Protein AF-G5E111-F1 (afdb_monomer_lite)

Organism: NCBI:txid8362

Foldseek 3Di:
DFWAAQVAWIADPVVQWIWGDDPHDIDTDPDRPDDDDDDDQFPDKDKDWDQPPVVRKIKIKIWTDHPPDPDPPFTWIWIWIWYADNVPRPDTDIDIDI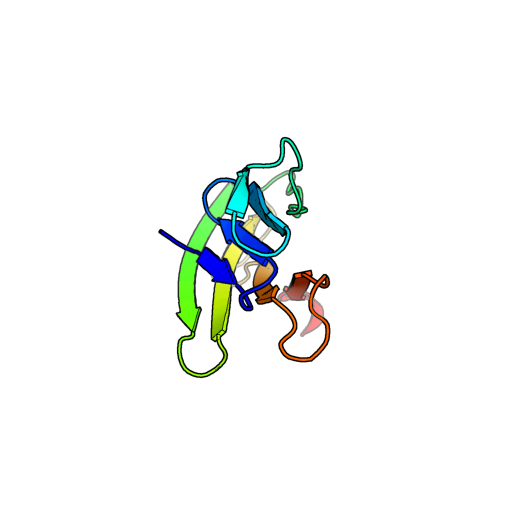DGPVVVD

InterPro domains:
  IPR018795 Uncharacterized protein KIAA2013-like [PF10222] (1-105)
  IPR018795 Uncharacterized protein KIAA2013-like [PTHR31386] (2-105)

Structure (mmCIF, N/CA/C/O backbone):
data_AF-G5E111-F1
#
_entry.id   AF-G5E111-F1
#
loop_
_atom_site.group_PDB
_atom_site.id
_atom_site.type_symbol
_atom_site.label_atom_id
_atom_site.label_alt_id
_atom_site.label_comp_id
_atom_site.label_asym_id
_atom_site.label_entity_id
_atom_site.label_seq_id
_atom_site.pdbx_PDB_ins_code
_atom_site.Cartn_x
_atom_site.Cartn_y
_atom_site.Cartn_z
_atom_site.occupancy
_atom_site.B_iso_or_equiv
_atom_site.auth_seq_id
_atom_site.auth_comp_id
_atom_site.auth_asym_id
_atom_site.auth_atom_id
_atom_site.pdbx_PDB_model_num
ATOM 1 N N . PRO A 1 1 ? 13.072 1.342 5.025 1.00 60.38 1 PRO A N 1
ATOM 2 C CA . PRO A 1 1 ? 12.452 1.997 3.847 1.00 60.38 1 PRO A CA 1
ATOM 3 C C . PRO A 1 1 ? 11.344 1.091 3.302 1.00 60.38 1 PRO A C 1
ATOM 5 O O . PRO A 1 1 ? 11.618 -0.070 3.013 1.00 60.38 1 PRO A O 1
ATOM 8 N N . THR A 1 2 ? 10.110 1.587 3.225 1.00 90.31 2 THR A N 1
ATOM 9 C CA . THR A 1 2 ? 8.941 0.862 2.697 1.00 90.31 2 THR A CA 1
ATOM 10 C C . THR A 1 2 ? 8.662 1.380 1.298 1.00 90.31 2 THR A C 1
ATOM 12 O O . THR A 1 2 ? 7.960 2.366 1.108 1.00 90.31 2 THR A O 1
ATOM 15 N N . VAL A 1 3 ? 9.303 0.761 0.313 1.00 92.69 3 VAL A N 1
ATOM 16 C CA . VAL A 1 3 ? 9.379 1.286 -1.051 1.00 92.69 3 VAL A CA 1
ATOM 17 C C . VAL A 1 3 ? 8.826 0.259 -2.026 1.00 92.69 3 VAL A C 1
ATOM 19 O O . VAL A 1 3 ? 9.070 -0.938 -1.873 1.00 92.69 3 VAL A O 1
ATOM 22 N N . VAL A 1 4 ? 8.110 0.731 -3.044 1.00 95.12 4 VAL A N 1
ATOM 23 C CA . VAL A 1 4 ? 7.668 -0.085 -4.181 1.00 95.12 4 VAL A CA 1
ATOM 24 C C . VAL A 1 4 ? 8.113 0.546 -5.488 1.00 95.12 4 VAL A C 1
ATOM 26 O O . VAL A 1 4 ? 8.158 1.766 -5.603 1.00 95.12 4 VAL A O 1
ATOM 29 N N . GLY A 1 5 ? 8.431 -0.271 -6.487 1.00 93.88 5 GLY A N 1
ATOM 30 C CA . GLY A 1 5 ? 8.855 0.236 -7.785 1.00 93.88 5 GLY A CA 1
ATOM 31 C C . GLY A 1 5 ? 8.839 -0.823 -8.875 1.00 93.88 5 GLY A C 1
ATOM 32 O O . GLY A 1 5 ? 8.760 -2.019 -8.601 1.00 93.88 5 GLY A O 1
ATOM 33 N N . ASN A 1 6 ? 8.886 -0.362 -10.121 1.00 93.44 6 ASN A N 1
ATOM 34 C CA . ASN A 1 6 ? 8.837 -1.198 -11.327 1.00 93.44 6 ASN A CA 1
ATOM 35 C C . ASN A 1 6 ? 9.940 -0.832 -12.343 1.00 93.44 6 ASN A C 1
ATOM 37 O O . ASN A 1 6 ? 9.808 -1.129 -13.526 1.00 93.44 6 ASN A O 1
ATOM 41 N N . GLY A 1 7 ? 10.992 -0.134 -11.903 1.00 90.88 7 GLY A N 1
ATOM 42 C CA . GLY A 1 7 ? 12.080 0.359 -12.760 1.00 90.88 7 GLY A CA 1
ATOM 43 C C . GLY A 1 7 ? 11.782 1.681 -13.479 1.00 90.88 7 GLY A C 1
ATOM 44 O O . GLY A 1 7 ? 12.712 2.376 -13.876 1.00 90.88 7 GLY A O 1
ATOM 45 N N . HIS A 1 8 ? 10.510 2.075 -13.579 1.00 91.38 8 HIS A N 1
ATOM 46 C CA . HIS A 1 8 ? 10.094 3.362 -14.145 1.00 91.38 8 HIS A CA 1
ATOM 47 C C . HIS A 1 8 ? 9.668 4.353 -13.070 1.00 91.38 8 HIS A C 1
ATOM 49 O O . HIS A 1 8 ? 9.964 5.538 -13.167 1.00 91.38 8 HIS A O 1
ATOM 55 N N . ILE A 1 9 ? 8.991 3.865 -12.036 1.00 92.81 9 ILE A N 1
ATOM 56 C CA . ILE A 1 9 ? 8.600 4.650 -10.874 1.00 92.81 9 ILE A CA 1
ATOM 57 C C . ILE A 1 9 ? 9.059 3.956 -9.599 1.00 92.81 9 ILE A C 1
ATOM 59 O O . ILE A 1 9 ? 9.158 2.726 -9.534 1.00 92.81 9 ILE A O 1
ATOM 63 N N . ILE A 1 10 ? 9.320 4.765 -8.582 1.00 93.75 10 ILE A N 1
ATOM 64 C CA . ILE A 1 10 ? 9.585 4.336 -7.217 1.00 93.75 10 ILE A CA 1
ATOM 65 C C . ILE A 1 10 ? 8.718 5.199 -6.303 1.00 93.75 10 ILE A C 1
ATOM 67 O O . ILE A 1 10 ? 8.734 6.422 -6.397 1.00 93.75 10 ILE A O 1
ATOM 71 N N . VAL A 1 11 ? 7.957 4.566 -5.419 1.00 93.94 11 VAL A N 1
ATOM 72 C CA . VAL A 1 11 ? 7.143 5.244 -4.409 1.00 93.94 11 VAL A CA 1
ATOM 73 C C . VAL A 1 11 ? 7.667 4.857 -3.037 1.00 93.94 11 VAL A C 1
ATOM 75 O O . VAL A 1 11 ? 7.668 3.676 -2.682 1.00 93.94 11 VAL A O 1
ATOM 78 N N . ASP A 1 12 ? 8.108 5.852 -2.270 1.00 92.88 12 ASP A N 1
ATOM 79 C CA . ASP A 1 12 ? 8.385 5.690 -0.844 1.00 92.88 12 ASP A CA 1
ATOM 80 C C . ASP A 1 12 ? 7.065 5.834 -0.083 1.00 92.88 12 ASP A C 1
ATOM 82 O O . ASP A 1 12 ? 6.540 6.938 0.078 1.00 92.88 12 ASP A O 1
ATOM 86 N N . VAL A 1 13 ? 6.518 4.701 0.362 1.00 92.50 13 VAL A N 1
ATOM 87 C CA . VAL A 1 13 ? 5.240 4.634 1.081 1.00 92.50 13 VAL A CA 1
ATOM 88 C C . VAL A 1 13 ? 5.352 5.305 2.451 1.00 92.50 13 VAL A C 1
ATOM 90 O O . VAL A 1 13 ? 4.396 5.911 2.919 1.00 92.50 13 VAL A O 1
ATOM 93 N N . GLY A 1 14 ? 6.525 5.246 3.087 1.00 88.25 14 GLY A N 1
ATOM 94 C CA . GLY A 1 14 ? 6.742 5.864 4.395 1.00 88.25 14 GLY A CA 1
ATOM 95 C C . GLY A 1 14 ? 6.843 7.387 4.333 1.00 88.25 14 GLY A C 1
ATOM 96 O O . GLY A 1 14 ? 6.469 8.061 5.288 1.00 88.25 14 GLY A O 1
ATOM 97 N N . LYS A 1 15 ? 7.340 7.936 3.217 1.00 90.06 15 LYS A N 1
ATOM 98 C CA . LYS A 1 15 ? 7.524 9.388 3.035 1.00 90.06 15 LYS A CA 1
ATOM 99 C C . LYS A 1 15 ? 6.490 10.051 2.131 1.00 90.06 15 LYS A C 1
ATOM 101 O O . LYS A 1 15 ? 6.531 11.268 1.995 1.00 90.06 15 LYS A O 1
ATOM 106 N N . ASN A 1 16 ? 5.593 9.278 1.518 1.00 92.25 16 ASN A N 1
ATOM 107 C CA . ASN A 1 16 ? 4.637 9.758 0.521 1.00 92.25 16 ASN A CA 1
ATOM 108 C C . ASN A 1 16 ? 5.309 10.512 -0.639 1.00 92.25 16 ASN A C 1
ATOM 110 O O . ASN A 1 16 ? 4.853 11.570 -1.050 1.00 92.25 16 ASN A O 1
ATOM 114 N N . ASN A 1 17 ? 6.406 9.973 -1.167 1.00 92.44 17 ASN A N 1
ATOM 115 C CA . ASN A 1 17 ? 7.136 10.616 -2.257 1.00 92.44 17 ASN A CA 1
ATOM 116 C C . ASN A 1 17 ? 7.174 9.716 -3.487 1.00 92.44 17 ASN A C 1
ATOM 118 O O . ASN A 1 17 ? 7.443 8.516 -3.383 1.00 92.44 17 ASN A O 1
ATOM 122 N N . LEU A 1 18 ? 6.958 10.321 -4.654 1.00 91.75 18 LEU A N 1
ATOM 123 C CA . LEU A 1 18 ? 7.138 9.680 -5.951 1.00 91.75 18 LEU A CA 1
ATOM 124 C C . LEU A 1 18 ? 8.484 10.084 -6.562 1.00 91.75 18 LEU A C 1
ATOM 126 O O . LEU A 1 18 ? 8.832 11.261 -6.661 1.00 91.75 18 LEU A O 1
ATOM 130 N N . VAL A 1 19 ? 9.219 9.089 -7.032 1.00 91.31 19 VAL A N 1
ATOM 131 C CA . VAL A 1 19 ? 10.412 9.241 -7.858 1.00 91.31 19 VAL A CA 1
ATOM 132 C C . VAL A 1 19 ? 10.102 8.632 -9.220 1.00 91.31 19 VAL A C 1
ATOM 134 O O . VAL A 1 19 ? 9.625 7.499 -9.304 1.00 91.31 19 VAL A O 1
ATOM 137 N N . SER A 1 20 ? 10.370 9.376 -10.289 1.00 87.81 20 SER A N 1
ATOM 138 C CA . SER A 1 20 ? 10.171 8.915 -11.665 1.00 87.81 20 SER A CA 1
ATOM 139 C C . SER A 1 20 ? 11.510 8.778 -12.375 1.00 87.81 20 SER A C 1
ATOM 141 O O . SER A 1 20 ? 12.388 9.625 -12.230 1.00 87.81 20 SER A O 1
ATOM 143 N N . SER A 1 21 ? 11.654 7.724 -13.168 1.00 83.56 21 SER A N 1
ATOM 144 C CA . SER A 1 21 ? 12.778 7.523 -14.073 1.00 83.56 21 SER A CA 1
ATOM 145 C C . SER A 1 21 ? 12.477 8.183 -15.415 1.00 83.56 21 SER A C 1
ATOM 147 O O . SER A 1 21 ? 11.458 7.892 -16.045 1.00 83.56 21 SER A O 1
ATOM 149 N N . LEU A 1 22 ? 13.366 9.069 -15.853 1.00 72.50 22 LEU A N 1
ATOM 150 C CA . LEU A 1 22 ? 13.437 9.542 -17.232 1.00 72.50 22 LEU A CA 1
ATOM 151 C C . LEU A 1 22 ? 14.712 8.944 -17.820 1.00 72.50 22 LEU A C 1
ATOM 153 O O . LEU A 1 22 ? 15.808 9.418 -17.525 1.00 72.50 22 LEU A O 1
ATOM 157 N N . SER A 1 23 ? 14.535 7.868 -18.596 1.00 68.06 23 SER A N 1
ATOM 158 C CA . SER A 1 23 ? 15.550 7.120 -19.360 1.00 68.06 23 SER A CA 1
ATOM 159 C C . SER A 1 23 ? 16.740 6.544 -18.573 1.00 68.06 23 SER A C 1
ATOM 161 O O . SER A 1 23 ? 16.932 5.332 -18.598 1.00 68.06 23 SER A O 1
ATOM 163 N N . VAL A 1 24 ? 17.538 7.368 -17.894 1.00 65.19 24 VAL A N 1
ATOM 164 C CA . VAL A 1 24 ? 18.765 6.960 -17.178 1.00 65.19 24 VAL A CA 1
ATOM 165 C C . VAL A 1 24 ? 18.920 7.633 -15.809 1.00 65.19 24 VAL A C 1
ATOM 167 O O . VAL A 1 24 ? 19.838 7.295 -15.063 1.00 65.19 24 VAL A O 1
ATOM 170 N N . LEU A 1 25 ? 18.036 8.577 -15.461 1.00 76.06 25 LEU A N 1
ATOM 171 C CA . LEU A 1 25 ? 18.116 9.343 -14.221 1.00 76.06 25 LEU A CA 1
ATOM 172 C C . LEU A 1 25 ? 16.796 9.292 -13.448 1.00 76.06 25 LEU A C 1
ATOM 174 O O . LEU A 1 25 ? 15.707 9.408 -14.015 1.00 76.06 25 LEU A O 1
ATOM 178 N N . PHE A 1 26 ? 16.909 9.129 -12.131 1.00 79.31 26 PHE A N 1
ATOM 179 C CA . PHE A 1 26 ? 15.780 9.185 -11.212 1.00 79.31 26 PHE A CA 1
ATOM 180 C C . PHE A 1 26 ? 15.597 10.615 -10.712 1.00 79.31 26 PHE A C 1
ATOM 182 O O . PHE A 1 26 ? 16.484 11.182 -10.076 1.00 79.31 26 PHE A O 1
ATOM 189 N N . HIS A 1 27 ? 14.425 11.181 -10.977 1.00 84.50 27 HIS A N 1
ATOM 190 C CA . HIS A 1 27 ? 14.038 12.502 -10.508 1.00 84.50 27 HIS A CA 1
ATOM 191 C C . HIS A 1 27 ? 13.049 12.369 -9.356 1.00 84.50 27 HIS A C 1
ATOM 193 O O . HIS A 1 27 ? 11.980 11.768 -9.500 1.00 84.50 27 HIS A O 1
ATOM 199 N N . LEU A 1 28 ? 13.411 12.938 -8.204 1.00 85.38 28 LEU A N 1
ATOM 200 C CA . LEU A 1 28 ? 12.481 13.115 -7.097 1.00 85.38 28 LEU A CA 1
ATOM 201 C C . LEU A 1 28 ? 11.432 14.145 -7.514 1.00 85.38 28 LEU A C 1
ATOM 203 O O . LEU A 1 28 ? 11.772 15.256 -7.917 1.00 85.38 28 LEU A O 1
ATOM 207 N N . THR A 1 29 ? 10.165 13.765 -7.432 1.00 85.88 29 THR A N 1
ATOM 208 C CA . THR A 1 29 ? 9.057 14.664 -7.746 1.00 85.88 29 THR A CA 1
ATOM 209 C C . THR A 1 29 ? 8.537 15.307 -6.464 1.00 85.88 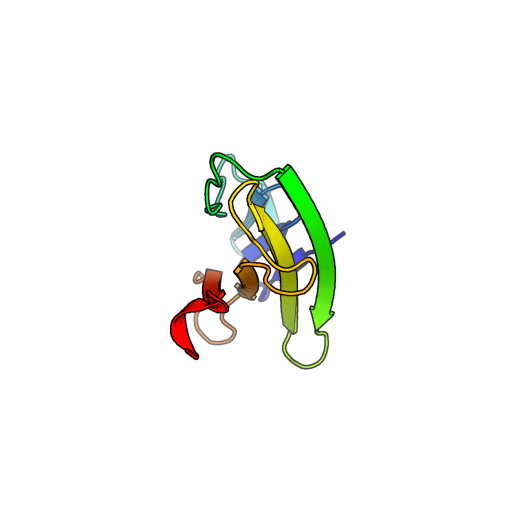29 THR A C 1
ATOM 211 O O . THR A 1 29 ? 8.585 14.698 -5.396 1.00 85.88 29 THR A O 1
ATOM 214 N N . SER A 1 30 ? 7.969 16.507 -6.571 1.00 87.62 30 SER A N 1
ATOM 215 C CA . SER A 1 30 ? 7.214 17.141 -5.478 1.00 87.62 30 SER A CA 1
ATOM 216 C C . SER A 1 30 ? 5.775 16.608 -5.376 1.00 87.62 30 SER A C 1
ATOM 218 O O . SER A 1 30 ? 4.889 17.308 -4.889 1.00 87.62 30 SER A O 1
ATOM 220 N N . TYR A 1 31 ? 5.515 15.411 -5.911 1.00 87.19 31 TYR A N 1
ATOM 221 C CA . TYR A 1 31 ? 4.191 14.806 -5.964 1.00 87.19 31 TYR A CA 1
ATOM 222 C C . TYR A 1 31 ? 4.006 13.794 -4.832 1.00 87.19 31 TYR A C 1
ATOM 224 O O . TYR A 1 31 ? 4.858 12.928 -4.613 1.00 87.19 31 TYR A O 1
ATOM 232 N N . PHE A 1 32 ? 2.854 13.890 -4.169 1.00 90.44 32 PHE A N 1
ATOM 233 C CA . PHE A 1 32 ? 2.451 13.071 -3.030 1.00 90.44 32 PHE A CA 1
ATOM 234 C C . PHE A 1 32 ? 1.363 12.080 -3.478 1.00 90.44 32 PHE A C 1
ATOM 236 O O . PHE A 1 32 ? 0.188 12.449 -3.513 1.00 90.44 32 PHE A O 1
ATOM 243 N N . PRO A 1 33 ? 1.721 10.851 -3.899 1.00 88.00 33 PRO A N 1
ATOM 244 C CA . PRO A 1 33 ? 0.787 9.941 -4.565 1.00 88.00 33 PRO A CA 1
ATOM 245 C C . PRO A 1 33 ? -0.193 9.230 -3.623 1.00 88.00 33 PRO A C 1
ATOM 247 O O . PRO A 1 33 ? -1.158 8.636 -4.102 1.00 88.00 33 PRO A O 1
ATOM 250 N N . LEU A 1 34 ? 0.075 9.206 -2.316 1.00 90.69 34 LEU A N 1
ATOM 251 C CA . LEU A 1 34 ? -0.715 8.434 -1.363 1.00 90.69 34 LEU A CA 1
ATOM 252 C C . LEU A 1 34 ? -1.956 9.208 -0.932 1.00 90.69 34 LEU A C 1
ATOM 254 O O . LEU A 1 34 ? -1.880 10.374 -0.543 1.00 90.69 34 LEU A O 1
ATOM 258 N N . THR A 1 35 ? -3.090 8.514 -0.933 1.00 88.75 35 THR A N 1
ATOM 259 C CA . THR A 1 35 ? -4.303 8.960 -0.250 1.00 88.75 35 THR A CA 1
ATOM 260 C C . THR A 1 35 ? -4.407 8.271 1.106 1.00 88.75 35 THR A C 1
ATOM 262 O O . THR A 1 35 ? -3.947 7.144 1.275 1.00 88.75 35 THR A O 1
ATOM 265 N N . PHE A 1 36 ? -5.003 8.931 2.091 1.00 82.69 36 PHE A N 1
ATOM 266 C CA . PHE A 1 36 ? -5.147 8.377 3.433 1.00 82.69 36 PHE A CA 1
ATOM 267 C C . PHE A 1 36 ? -6.614 8.386 3.826 1.00 82.69 36 PHE A C 1
ATOM 269 O O . PHE A 1 36 ? -7.293 9.406 3.694 1.00 82.69 36 PHE A O 1
ATOM 276 N N . ALA A 1 37 ? -7.101 7.263 4.354 1.00 81.31 37 ALA A N 1
ATOM 277 C CA . ALA A 1 37 ? -8.389 7.259 5.033 1.00 81.31 37 ALA A CA 1
ATOM 278 C C . ALA A 1 37 ? -8.291 8.153 6.278 1.00 81.31 37 ALA A C 1
ATOM 280 O O . ALA A 1 37 ? -7.502 7.874 7.190 1.00 81.31 37 ALA A O 1
ATOM 281 N N . LYS A 1 38 ? -9.055 9.251 6.275 1.00 82.25 38 LYS A N 1
ATOM 282 C CA . LYS A 1 38 ? -9.209 10.136 7.427 1.00 82.25 38 LYS A CA 1
ATOM 283 C C . LYS A 1 38 ? -10.177 9.478 8.400 1.00 82.25 38 LYS A C 1
ATOM 285 O O . LYS A 1 38 ? -11.319 9.213 8.039 1.00 82.25 38 LYS A O 1
ATOM 290 N N . ASN A 1 39 ? -9.730 9.279 9.632 1.00 81.81 39 ASN A N 1
ATOM 291 C CA . ASN A 1 39 ? -10.545 8.691 10.684 1.00 81.81 39 ASN A CA 1
ATOM 292 C C . ASN A 1 39 ? -10.900 9.782 11.699 1.00 81.81 39 ASN A C 1
ATOM 294 O O . ASN A 1 39 ? -10.049 10.590 12.068 1.00 81.81 39 ASN A O 1
ATOM 298 N N . THR A 1 40 ? -12.154 9.827 12.139 1.00 80.50 40 THR A N 1
ATOM 299 C CA . THR A 1 40 ? -12.647 10.792 13.133 1.00 80.50 40 THR A CA 1
ATOM 300 C C . THR A 1 40 ? -13.315 10.040 14.272 1.00 80.50 40 THR A C 1
ATOM 302 O O . THR A 1 40 ? -14.141 9.175 14.003 1.00 80.50 40 THR A O 1
ATOM 305 N N . GLY A 1 41 ? -12.979 10.371 15.521 1.00 80.12 41 GLY A N 1
ATOM 306 C CA . GLY A 1 41 ? -13.544 9.697 16.701 1.00 80.12 41 GLY A CA 1
ATOM 307 C C . GLY A 1 41 ? -12.904 8.343 17.032 1.00 80.12 41 GLY A C 1
ATOM 308 O O . GLY A 1 41 ? -13.530 7.514 17.686 1.00 80.12 41 GLY A O 1
ATOM 309 N N . VAL A 1 42 ? -11.675 8.104 16.564 1.00 84.44 42 VAL A N 1
ATOM 310 C CA . VAL A 1 42 ? -10.889 6.918 16.932 1.00 84.44 42 VAL A CA 1
ATOM 311 C C . VAL A 1 42 ? -10.350 7.103 18.345 1.00 84.44 42 VAL A C 1
ATOM 313 O O . VAL A 1 42 ? -9.686 8.102 18.618 1.00 84.44 42 VAL A O 1
ATOM 316 N N . SER A 1 43 ? -10.618 6.137 19.219 1.00 85.50 43 SER A N 1
ATOM 317 C CA . SER A 1 43 ? -10.099 6.107 20.587 1.00 85.50 43 SER A CA 1
ATOM 318 C C . SER A 1 43 ? -8.720 5.458 20.645 1.00 85.50 43 SER A C 1
ATOM 320 O O . SER A 1 43 ? -7.815 5.971 21.300 1.00 85.50 43 SER A O 1
ATOM 322 N N . THR A 1 44 ? -8.538 4.346 19.927 1.00 87.81 44 THR A N 1
ATOM 323 C CA . THR A 1 44 ? -7.261 3.635 19.834 1.00 87.81 44 THR A CA 1
ATOM 324 C C . THR A 1 44 ? -6.988 3.183 18.400 1.00 87.81 44 THR A C 1
ATOM 326 O O . THR A 1 44 ? -7.885 2.761 17.667 1.00 87.81 44 THR A O 1
ATOM 329 N N . GLU A 1 45 ? -5.725 3.289 17.986 1.00 90.44 45 GLU A N 1
ATOM 330 C CA . GLU A 1 45 ? -5.250 2.825 16.685 1.00 90.44 45 GLU A CA 1
ATOM 331 C C . GLU A 1 45 ? -4.061 1.886 16.880 1.00 90.44 45 GLU A C 1
ATOM 333 O O . GLU A 1 45 ? -3.054 2.240 17.496 1.00 90.44 45 GLU A O 1
ATOM 338 N N . LEU A 1 46 ? -4.169 0.691 16.307 1.00 91.50 46 LEU A N 1
ATOM 339 C CA . LEU A 1 46 ? -3.058 -0.238 16.144 1.00 91.50 46 LEU A CA 1
ATOM 340 C C . LEU A 1 46 ? -2.726 -0.343 14.664 1.00 91.50 46 LEU A C 1
ATOM 342 O O . LEU A 1 46 ? -3.626 -0.483 13.837 1.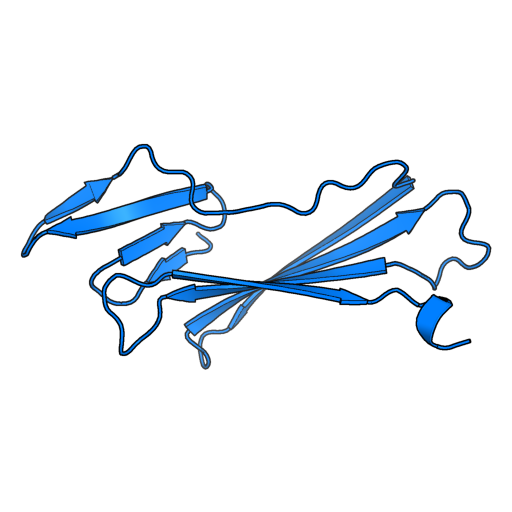00 91.50 46 LEU A O 1
ATOM 346 N N . HIS A 1 47 ? -1.440 -0.320 14.320 1.00 93.00 47 HIS A N 1
ATOM 347 C CA . HIS A 1 47 ? -1.008 -0.492 12.940 1.00 93.00 47 HIS A CA 1
ATOM 348 C C . HIS A 1 47 ? 0.139 -1.490 12.815 1.00 93.00 47 HIS A C 1
ATOM 350 O O . HIS A 1 47 ? 0.957 -1.657 13.718 1.00 93.00 47 HIS A O 1
ATOM 356 N N . ALA A 1 48 ? 0.203 -2.140 11.659 1.00 94.00 48 ALA A N 1
ATOM 357 C CA . ALA A 1 48 ? 1.297 -3.008 11.264 1.00 94.00 48 ALA A CA 1
ATOM 358 C C . ALA A 1 48 ? 1.591 -2.819 9.776 1.00 94.00 48 ALA A C 1
ATOM 360 O O . ALA A 1 48 ? 0.671 -2.717 8.962 1.00 94.00 48 ALA A O 1
ATOM 361 N N . THR A 1 49 ? 2.872 -2.832 9.418 1.00 94.81 49 THR A N 1
ATOM 362 C CA . THR A 1 49 ? 3.321 -2.682 8.032 1.00 94.81 49 THR A CA 1
ATOM 363 C C . THR A 1 49 ? 4.248 -3.827 7.663 1.00 94.81 49 THR A C 1
ATOM 365 O O . THR A 1 49 ? 5.181 -4.143 8.398 1.00 94.81 49 THR A O 1
ATOM 368 N N . ALA A 1 50 ? 4.009 -4.441 6.508 1.00 95.06 50 ALA A N 1
ATOM 369 C CA . ALA A 1 50 ? 4.783 -5.564 6.003 1.00 95.06 50 ALA A CA 1
ATOM 370 C C . ALA A 1 50 ? 5.166 -5.360 4.534 1.00 95.06 50 ALA A C 1
ATOM 372 O O . ALA A 1 50 ? 4.378 -4.871 3.722 1.00 95.06 50 ALA A O 1
ATOM 373 N N . VAL A 1 51 ? 6.381 -5.784 4.179 1.00 95.25 51 VAL A N 1
ATOM 374 C CA . VAL A 1 51 ? 6.842 -5.842 2.788 1.00 95.25 51 VAL A CA 1
ATOM 375 C C . VAL A 1 51 ? 6.604 -7.253 2.260 1.00 95.25 51 VAL A C 1
ATOM 377 O O . VAL A 1 51 ? 7.240 -8.215 2.686 1.00 95.25 51 VAL A O 1
ATOM 380 N N . MET A 1 52 ? 5.687 -7.379 1.310 1.00 94.50 52 MET A N 1
ATOM 381 C CA . MET A 1 52 ? 5.306 -8.643 0.689 1.00 94.50 52 MET A CA 1
ATOM 382 C C . MET A 1 52 ? 6.186 -8.870 -0.545 1.00 94.50 52 MET A C 1
ATOM 384 O O . MET A 1 52 ? 5.792 -8.567 -1.671 1.00 94.50 52 MET A O 1
ATOM 388 N N . LEU A 1 53 ? 7.404 -9.381 -0.334 1.00 92.25 53 LEU A N 1
ATOM 389 C CA . LEU A 1 53 ? 8.426 -9.514 -1.387 1.00 92.25 53 LEU A CA 1
ATOM 390 C C . LEU A 1 53 ? 7.959 -10.342 -2.593 1.00 92.25 53 LEU A C 1
ATOM 392 O O . LEU A 1 53 ? 8.216 -9.963 -3.731 1.00 92.25 53 LEU A O 1
ATOM 396 N N . LYS A 1 54 ? 7.234 -11.442 -2.348 1.00 93.88 54 LYS A N 1
ATOM 397 C CA . LYS A 1 54 ? 6.699 -12.318 -3.405 1.00 93.88 54 LYS A CA 1
ATOM 398 C C . LYS A 1 54 ? 5.775 -11.558 -4.365 1.00 93.88 54 LYS A C 1
ATOM 400 O O . LYS A 1 54 ? 5.859 -11.717 -5.583 1.00 93.88 54 LYS A O 1
ATOM 405 N N . ASP A 1 55 ? 4.923 -10.709 -3.806 1.00 93.31 55 ASP A N 1
ATOM 406 C CA . ASP A 1 55 ? 3.925 -9.954 -4.560 1.00 93.31 55 ASP A CA 1
ATOM 407 C C . ASP A 1 55 ? 4.504 -8.625 -5.084 1.00 9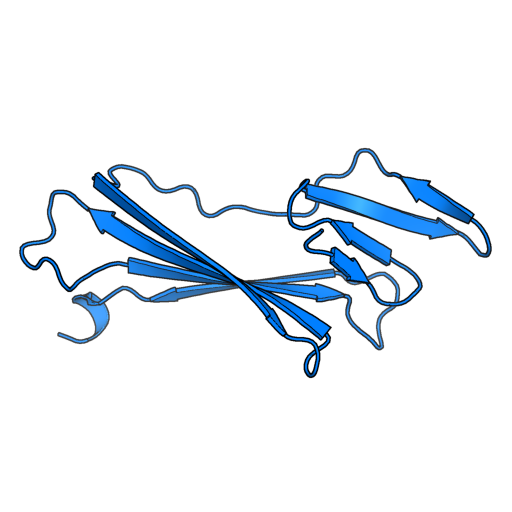3.31 55 ASP A C 1
ATOM 409 O O . ASP A 1 55 ? 4.050 -8.095 -6.100 1.00 93.31 55 ASP A O 1
ATOM 413 N N . GLY A 1 56 ? 5.582 -8.128 -4.469 1.00 93.94 56 GLY A N 1
ATOM 414 C CA . GLY A 1 56 ? 6.191 -6.836 -4.785 1.00 93.94 56 GLY A CA 1
ATOM 415 C C . GLY A 1 56 ? 5.350 -5.664 -4.279 1.00 93.94 56 GLY A C 1
ATOM 416 O O . GLY A 1 56 ? 5.251 -4.643 -4.957 1.00 93.94 56 GLY A O 1
ATOM 417 N N . MET A 1 57 ? 4.710 -5.825 -3.117 1.00 95.88 57 MET A N 1
ATOM 418 C CA . MET A 1 57 ? 3.830 -4.816 -2.522 1.00 95.88 57 MET A CA 1
ATOM 419 C C . MET A 1 57 ? 4.199 -4.517 -1.070 1.00 95.88 57 MET A C 1
ATOM 421 O O . MET A 1 57 ? 4.760 -5.356 -0.367 1.00 95.88 57 MET A O 1
ATOM 425 N N . VAL A 1 58 ? 3.839 -3.326 -0.609 1.00 96.56 58 VAL A N 1
ATOM 426 C CA . VAL A 1 58 ? 3.842 -2.960 0.810 1.00 96.56 58 VAL A CA 1
ATOM 427 C C . VAL A 1 58 ? 2.403 -2.993 1.295 1.00 96.56 58 VAL A C 1
ATOM 429 O O . VAL A 1 58 ? 1.530 -2.412 0.656 1.00 96.56 58 VAL A O 1
ATOM 432 N N . ARG A 1 59 ? 2.158 -3.677 2.411 1.00 96.00 59 ARG A N 1
ATOM 433 C CA . ARG A 1 59 ? 0.843 -3.788 3.036 1.00 96.00 59 ARG A CA 1
ATOM 434 C C . ARG A 1 59 ? 0.869 -3.127 4.402 1.00 96.00 59 ARG A C 1
ATOM 436 O O . ARG A 1 59 ? 1.655 -3.534 5.254 1.00 96.00 59 ARG A O 1
ATOM 443 N N . THR A 1 60 ? -0.027 -2.178 4.612 1.00 94.44 60 THR A N 1
ATOM 444 C CA . THR A 1 60 ? -0.290 -1.556 5.909 1.00 94.44 60 THR A CA 1
ATOM 445 C C . THR A 1 60 ? -1.668 -1.998 6.376 1.00 94.44 60 THR A C 1
ATOM 447 O O . THR A 1 60 ? -2.622 -1.993 5.604 1.00 94.44 60 THR A O 1
ATOM 450 N N . ILE A 1 61 ? -1.790 -2.419 7.627 1.00 94.31 61 ILE A N 1
ATOM 451 C CA . ILE A 1 61 ? -3.069 -2.748 8.256 1.00 94.31 61 ILE A CA 1
ATOM 452 C C . ILE A 1 61 ? -3.208 -1.848 9.471 1.00 94.31 61 ILE A C 1
ATOM 454 O O . ILE A 1 61 ? -2.318 -1.826 10.316 1.00 94.31 61 ILE A O 1
ATOM 458 N N . ARG A 1 62 ? -4.325 -1.131 9.553 1.00 93.38 62 ARG A N 1
ATOM 459 C CA . ARG A 1 62 ? -4.734 -0.331 10.705 1.00 93.38 62 ARG A CA 1
ATOM 460 C C . ARG A 1 62 ? -6.004 -0.931 11.294 1.00 93.38 62 ARG A C 1
ATOM 462 O O . ARG A 1 62 ? -6.914 -1.281 10.551 1.00 93.38 62 ARG A O 1
ATOM 469 N N . CYS A 1 63 ? -6.052 -1.073 12.605 1.00 92.00 63 CYS A N 1
ATOM 470 C CA . CYS A 1 63 ? -7.207 -1.509 13.379 1.00 92.00 63 CYS A CA 1
ATOM 471 C C . CYS A 1 63 ? -7.623 -0.318 14.238 1.00 92.00 63 CYS A C 1
ATOM 473 O O . CYS A 1 63 ? -6.834 0.172 15.047 1.00 92.00 63 CYS A O 1
ATOM 475 N N . LEU A 1 64 ? -8.824 0.187 13.976 1.00 91.69 64 LEU A N 1
ATOM 476 C CA . LEU A 1 64 ? -9.354 1.417 14.547 1.00 91.69 64 LEU A CA 1
ATOM 477 C C . LEU A 1 64 ? -10.481 1.061 15.505 1.00 91.69 64 LEU A C 1
ATOM 479 O O . LEU A 1 64 ? -11.508 0.519 15.084 1.00 91.69 64 LEU A O 1
ATOM 483 N N . GLN A 1 65 ? -10.285 1.366 16.779 1.00 88.88 65 GLN A N 1
ATOM 484 C CA . GLN A 1 65 ? -11.330 1.264 17.782 1.00 88.88 65 GLN A CA 1
ATOM 485 C C . GLN A 1 65 ? -11.992 2.631 17.962 1.00 88.88 65 GLN A C 1
ATOM 487 O O . GLN A 1 65 ? -11.315 3.659 17.987 1.00 88.88 65 GLN A O 1
ATOM 492 N N . PHE A 1 66 ? -13.315 2.645 18.079 1.00 85.44 66 PHE A N 1
ATOM 493 C CA . PHE A 1 66 ? -14.106 3.858 18.287 1.00 85.44 66 PHE A CA 1
ATOM 494 C C . PHE A 1 66 ? -14.685 3.843 19.702 1.00 85.44 66 PHE A C 1
ATOM 496 O O . PHE A 1 66 ? -14.953 2.775 20.242 1.00 85.44 66 PHE A O 1
ATOM 503 N N . GLU A 1 67 ? -14.891 5.009 20.318 1.00 77.25 67 GLU A N 1
ATOM 504 C CA . GLU A 1 67 ? -15.406 5.098 21.701 1.00 77.25 67 GLU A CA 1
ATOM 505 C C . GLU A 1 67 ? -16.774 4.426 21.887 1.00 77.25 67 GLU A C 1
ATOM 507 O O . GLU A 1 67 ? -17.092 3.962 22.976 1.00 77.25 67 GLU A O 1
ATOM 512 N N . THR A 1 68 ? -17.566 4.330 20.818 1.00 72.19 68 THR A N 1
ATOM 513 C CA . THR A 1 68 ? -18.895 3.708 20.822 1.00 72.19 68 THR A CA 1
ATOM 514 C C . THR A 1 68 ? -18.867 2.189 20.613 1.00 72.19 68 THR A C 1
ATOM 516 O O . THR A 1 68 ? -19.927 1.596 20.436 1.00 72.19 68 THR A O 1
ATOM 519 N N . SER A 1 69 ? -17.694 1.541 20.559 1.00 68.62 69 SER A N 1
ATOM 520 C CA . SER A 1 69 ? -17.613 0.083 20.403 1.00 68.62 69 SER A CA 1
ATOM 521 C C . SER A 1 69 ? -17.819 -0.621 21.748 1.00 68.62 69 SER A C 1
ATOM 523 O O . SER A 1 69 ? -16.956 -0.537 22.623 1.00 68.62 69 SER A O 1
ATOM 525 N N . ASP A 1 70 ? -18.913 -1.371 21.888 1.00 64.62 70 ASP A N 1
ATOM 526 C CA . ASP A 1 70 ? -19.236 -2.134 23.108 1.00 64.62 70 ASP A CA 1
ATOM 527 C C . ASP A 1 70 ? -18.296 -3.331 23.355 1.00 64.62 70 ASP A C 1
ATOM 529 O O . ASP A 1 70 ? -18.266 -3.900 24.448 1.00 64.62 70 ASP A O 1
ATOM 533 N N . SER A 1 71 ? -17.500 -3.726 22.356 1.00 66.81 71 SER A N 1
ATOM 534 C CA . SER A 1 71 ? -16.572 -4.853 22.442 1.00 66.81 71 SER A CA 1
ATOM 535 C C . SER A 1 71 ? -15.140 -4.424 22.113 1.00 66.81 71 SER A C 1
ATOM 537 O O . SER A 1 71 ? -14.862 -3.789 21.097 1.00 66.81 71 SER A O 1
ATOM 539 N N . SER A 1 72 ? -14.188 -4.824 22.962 1.00 63.09 72 SER A N 1
ATOM 540 C CA . SER A 1 72 ? -12.749 -4.591 22.759 1.00 63.09 72 SER A CA 1
ATOM 541 C C . SER A 1 72 ? -12.144 -5.388 21.597 1.00 63.09 72 SER A C 1
ATOM 543 O O . SER A 1 72 ? -10.948 -5.275 21.329 1.00 63.09 72 SER A O 1
ATOM 545 N N . ARG A 1 73 ? -12.949 -6.221 20.923 1.00 67.00 73 ARG A N 1
ATOM 546 C CA . ARG A 1 73 ? -12.536 -7.064 19.795 1.00 67.00 73 ARG A CA 1
ATOM 547 C C . ARG A 1 73 ? -13.078 -6.581 18.452 1.00 67.00 73 ARG A C 1
ATOM 549 O O . ARG A 1 73 ? -12.579 -7.037 17.425 1.00 67.00 73 ARG A O 1
ATOM 556 N N . ASP A 1 74 ? -14.024 -5.646 18.452 1.00 76.00 74 ASP A N 1
ATOM 557 C CA . ASP A 1 74 ? -14.616 -5.100 17.235 1.00 76.00 74 ASP A CA 1
ATOM 558 C C . ASP A 1 74 ? -13.912 -3.798 16.850 1.00 76.00 74 ASP A C 1
ATOM 560 O O . ASP A 1 74 ? -14.271 -2.709 17.292 1.00 76.00 74 ASP A O 1
ATOM 564 N N . CYS A 1 75 ? -12.878 -3.914 16.011 1.00 87.69 75 CYS A N 1
ATOM 565 C CA . CYS A 1 75 ? -12.234 -2.762 15.384 1.00 87.69 75 CYS A CA 1
ATOM 566 C C . CYS A 1 75 ? -12.504 -2.715 13.882 1.00 87.69 75 CYS A C 1
ATOM 568 O O . CYS A 1 75 ? -12.527 -3.742 13.202 1.00 87.69 75 CYS A O 1
ATOM 570 N N . VAL A 1 76 ? -12.643 -1.506 13.343 1.00 90.88 76 VAL A N 1
ATOM 571 C CA . VAL A 1 76 ? -12.669 -1.296 11.894 1.00 90.88 76 VAL A CA 1
ATOM 572 C C . VAL A 1 76 ? -11.260 -1.519 11.365 1.00 90.88 76 VAL A C 1
ATOM 574 O O . VAL A 1 76 ? -10.316 -0.836 11.770 1.00 90.88 76 VAL A O 1
ATOM 577 N N . THR A 1 77 ? -11.100 -2.465 10.443 1.00 92.50 77 THR A N 1
ATOM 578 C CA . THR A 1 77 ? -9.796 -2.741 9.838 1.00 92.50 77 THR A CA 1
ATOM 579 C C . THR A 1 77 ? -9.664 -2.015 8.508 1.00 92.50 77 THR A C 1
ATOM 581 O O . THR A 1 77 ? -10.457 -2.249 7.596 1.00 92.50 77 THR A O 1
ATOM 584 N N . VAL A 1 78 ? -8.636 -1.181 8.374 1.00 93.94 78 VAL A N 1
ATOM 585 C CA . VAL A 1 78 ? -8.244 -0.506 7.134 1.00 93.94 78 VAL A CA 1
ATOM 586 C C . VAL A 1 78 ? -6.949 -1.137 6.635 1.00 93.94 78 VAL A C 1
ATOM 588 O O . VAL A 1 78 ? -5.888 -0.960 7.229 1.00 93.94 78 VAL A O 1
ATOM 591 N N . ARG A 1 79 ? -7.027 -1.892 5.541 1.00 94.69 79 ARG A N 1
ATOM 592 C CA . ARG A 1 79 ? -5.872 -2.488 4.865 1.00 94.69 79 ARG A CA 1
ATOM 593 C C . ARG A 1 79 ? -5.535 -1.701 3.609 1.00 94.69 79 ARG A C 1
ATOM 595 O O . ARG A 1 79 ? -6.377 -1.553 2.729 1.00 94.69 79 ARG A O 1
ATOM 602 N N . GLU A 1 80 ? -4.289 -1.279 3.495 1.00 95.44 80 GLU A N 1
ATOM 603 C CA . GLU A 1 80 ? -3.755 -0.533 2.363 1.00 95.44 80 GLU A CA 1
ATOM 604 C C . GLU A 1 80 ? -2.649 -1.354 1.702 1.00 95.44 80 GLU A C 1
ATOM 606 O O . GLU A 1 80 ? -1.641 -1.676 2.326 1.00 95.44 80 GLU A O 1
ATOM 611 N N . ASP A 1 81 ? -2.853 -1.705 0.435 1.00 96.38 81 ASP A N 1
ATOM 612 C CA . ASP A 1 81 ? -1.858 -2.382 -0.391 1.00 96.38 81 ASP A CA 1
ATOM 613 C C . ASP A 1 81 ? -1.295 -1.387 -1.404 1.00 96.38 81 ASP A C 1
ATOM 615 O O . ASP A 1 81 ? -2.037 -0.812 -2.202 1.00 96.38 81 ASP A O 1
ATOM 619 N N . HIS A 1 82 ? 0.021 -1.214 -1.401 1.00 96.44 82 HIS A N 1
ATOM 620 C CA . HIS A 1 82 ? 0.742 -0.308 -2.285 1.00 96.44 82 HIS A CA 1
ATOM 621 C C . HIS A 1 82 ? 1.633 -1.122 -3.219 1.00 96.44 82 HIS A C 1
ATOM 623 O O . HIS A 1 82 ? 2.431 -1.930 -2.745 1.00 96.44 82 HIS A O 1
ATOM 629 N N . PHE A 1 83 ? 1.537 -0.911 -4.532 1.00 96.25 83 PHE A N 1
ATOM 630 C CA . PHE A 1 83 ? 2.422 -1.555 -5.507 1.00 96.25 83 PHE A CA 1
ATOM 631 C C . PHE A 1 83 ? 2.554 -0.740 -6.796 1.00 96.25 83 PHE A C 1
ATOM 633 O O . PHE A 1 83 ? 1.639 -0.030 -7.209 1.00 96.25 83 PHE A O 1
ATOM 640 N N . ALA A 1 84 ? 3.702 -0.866 -7.461 1.00 95.69 84 ALA A N 1
ATOM 641 C CA . ALA A 1 84 ? 3.890 -0.358 -8.816 1.00 95.69 84 ALA A CA 1
ATOM 642 C C . ALA A 1 84 ? 3.453 -1.431 -9.825 1.00 95.69 84 ALA A C 1
ATOM 644 O O . ALA A 1 84 ? 3.823 -2.602 -9.704 1.00 95.69 84 ALA A O 1
ATOM 645 N N . HIS A 1 85 ? 2.647 -1.062 -10.819 1.00 95.75 85 HIS A N 1
ATOM 646 C CA . HIS A 1 85 ? 2.132 -2.016 -11.795 1.00 95.75 85 HIS A CA 1
ATOM 647 C C . HIS A 1 85 ? 3.274 -2.531 -12.685 1.00 95.75 85 HIS A C 1
ATOM 649 O O . HIS A 1 85 ? 3.984 -1.749 -13.316 1.00 95.75 85 HIS A O 1
ATOM 655 N N . ARG A 1 86 ? 3.440 -3.857 -12.784 1.00 92.44 86 ARG A N 1
ATOM 656 C CA . ARG A 1 86 ? 4.577 -4.462 -13.507 1.00 92.44 86 ARG A CA 1
ATOM 657 C C . ARG A 1 86 ? 4.522 -4.230 -15.020 1.00 92.44 86 ARG A C 1
ATOM 659 O O . ARG A 1 86 ? 5.531 -3.906 -15.623 1.00 92.44 86 ARG A O 1
ATOM 666 N N . SER A 1 87 ? 3.341 -4.348 -15.630 1.00 94.12 87 SER A N 1
ATOM 667 C CA . SER A 1 87 ? 3.176 -4.216 -17.093 1.00 94.12 87 SER A CA 1
ATOM 668 C C . SER A 1 87 ? 2.824 -2.803 -17.568 1.00 94.12 87 SER A C 1
ATOM 670 O O . SER A 1 87 ? 2.649 -2.588 -18.761 1.00 94.12 87 SER A O 1
ATOM 672 N N . ARG A 1 88 ? 2.631 -1.852 -16.646 1.00 95.50 88 ARG A N 1
ATOM 673 C CA . ARG A 1 88 ? 2.208 -0.481 -16.965 1.00 95.50 88 ARG A CA 1
ATOM 674 C C . ARG A 1 88 ? 3.197 0.469 -16.287 1.00 95.50 88 ARG A C 1
ATOM 676 O O . ARG A 1 88 ? 3.066 0.689 -15.085 1.00 95.50 88 ARG A O 1
ATOM 683 N N . PRO A 1 89 ? 4.189 0.998 -17.023 1.00 91.62 89 PRO A N 1
ATOM 684 C CA . PRO A 1 89 ? 5.378 1.623 -16.440 1.00 91.62 89 PRO A CA 1
ATOM 685 C C . PRO A 1 89 ? 5.053 2.823 -15.545 1.00 91.62 89 PRO A C 1
ATOM 687 O O . PRO A 1 89 ? 5.661 2.994 -14.494 1.00 91.62 89 PRO A O 1
ATOM 690 N N . HIS A 1 90 ? 4.039 3.607 -15.905 1.00 92.06 90 HIS A N 1
ATOM 691 C CA . HIS A 1 90 ? 3.677 4.844 -15.205 1.00 92.06 90 HIS A CA 1
ATOM 692 C C . HIS A 1 90 ? 2.500 4.684 -14.235 1.00 92.06 90 HIS A C 1
ATOM 694 O O . HIS A 1 90 ? 1.863 5.669 -13.874 1.00 92.06 90 HIS A O 1
ATOM 700 N N . VAL A 1 91 ? 2.167 3.451 -13.839 1.00 93.88 91 VAL A N 1
ATOM 701 C CA . VAL A 1 91 ? 1.008 3.186 -12.980 1.00 93.88 91 VAL A CA 1
ATOM 702 C C . VAL A 1 91 ? 1.456 2.731 -11.601 1.00 93.88 91 VAL A C 1
ATOM 704 O O . VAL A 1 91 ? 2.053 1.668 -11.428 1.00 93.88 91 VAL A O 1
ATOM 707 N N . TYR A 1 92 ? 1.085 3.531 -10.611 1.00 94.38 92 TYR A N 1
ATOM 708 C CA . TYR A 1 92 ? 1.089 3.175 -9.203 1.00 94.38 92 TYR A CA 1
ATOM 709 C C . TYR A 1 92 ? -0.331 2.806 -8.766 1.00 94.38 92 TYR A C 1
ATOM 711 O O . TYR A 1 92 ? -1.298 3.416 -9.221 1.00 94.38 92 TYR A O 1
ATOM 719 N N . VAL A 1 93 ? -0.460 1.811 -7.889 1.00 95.69 93 VAL A N 1
ATOM 720 C CA . VAL A 1 93 ? -1.748 1.388 -7.342 1.00 95.69 93 VAL A CA 1
ATOM 721 C C . VAL A 1 93 ? -1.689 1.402 -5.821 1.00 95.69 93 VAL A C 1
ATOM 723 O O . VAL A 1 93 ? -0.847 0.744 -5.209 1.00 95.69 93 VAL A O 1
ATOM 726 N N . GLN A 1 94 ? -2.648 2.110 -5.231 1.00 96.12 94 GLN A N 1
ATOM 727 C CA . GLN A 1 94 ? -3.017 1.996 -3.830 1.00 96.12 94 GLN A CA 1
ATOM 728 C C . GLN A 1 94 ? -4.407 1.369 -3.752 1.00 96.12 94 GLN A C 1
ATOM 730 O O . GLN A 1 94 ? -5.375 1.909 -4.286 1.00 96.12 94 GLN A O 1
ATOM 735 N N . ARG A 1 95 ? -4.516 0.221 -3.091 1.00 95.44 95 ARG A N 1
ATOM 736 C CA . ARG A 1 95 ? -5.791 -0.453 -2.850 1.00 95.44 95 ARG A CA 1
ATOM 737 C C . ARG A 1 95 ? -6.126 -0.360 -1.372 1.00 95.44 95 ARG A C 1
ATOM 739 O O . ARG A 1 95 ? -5.412 -0.928 -0.554 1.00 95.44 95 ARG A O 1
ATOM 746 N N . ILE A 1 96 ? -7.227 0.311 -1.056 1.00 94.62 96 ILE A N 1
ATOM 747 C CA . ILE A 1 96 ? -7.734 0.446 0.309 1.00 94.62 96 ILE A CA 1
ATOM 748 C C . ILE A 1 96 ? -8.921 -0.497 0.474 1.00 94.62 96 ILE A C 1
ATOM 750 O O . ILE A 1 96 ? -9.861 -0.471 -0.318 1.00 94.62 96 ILE A O 1
ATOM 754 N N . HIS A 1 97 ? -8.862 -1.346 1.490 1.00 94.44 97 HIS A N 1
ATOM 755 C CA . HIS A 1 97 ? -9.947 -2.224 1.888 1.00 94.44 97 HIS A CA 1
ATOM 756 C C . HIS A 1 97 ? -10.328 -1.905 3.327 1.00 94.44 97 HIS A C 1
ATOM 758 O O . HIS A 1 97 ? -9.488 -1.991 4.219 1.00 94.44 97 HIS A O 1
ATOM 764 N N . ILE A 1 98 ? -11.583 -1.526 3.534 1.00 92.25 98 ILE A N 1
ATOM 765 C CA . ILE A 1 98 ? -12.133 -1.219 4.850 1.00 92.25 98 ILE A CA 1
ATOM 766 C C . ILE A 1 98 ? -13.126 -2.324 5.180 1.00 92.25 98 ILE A C 1
ATOM 768 O O . ILE A 1 98 ? -13.967 -2.667 4.352 1.00 92.25 98 ILE A O 1
ATOM 772 N N . THR A 1 99 ? -13.004 -2.900 6.368 1.00 91.31 99 THR A N 1
ATOM 773 C CA . TH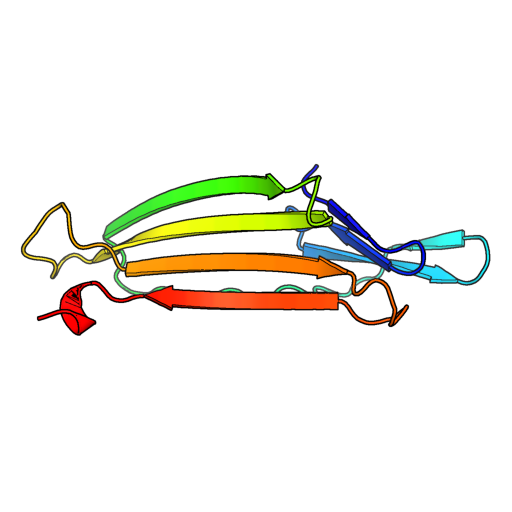R A 1 99 ? -13.946 -3.894 6.882 1.00 91.31 99 THR A CA 1
ATOM 774 C C . THR A 1 99 ? -14.451 -3.410 8.225 1.00 91.31 99 THR A C 1
ATOM 776 O O . THR A 1 99 ? -13.649 -3.185 9.134 1.00 91.31 99 THR A O 1
ATOM 779 N N . ASN A 1 100 ? -15.767 -3.247 8.336 1.00 86.38 100 ASN A N 1
ATOM 780 C CA . ASN A 1 100 ? -16.413 -2.939 9.596 1.00 86.38 100 ASN A CA 1
ATOM 781 C C . ASN A 1 100 ? -16.926 -4.249 10.227 1.00 86.38 100 ASN A C 1
ATOM 783 O O . ASN A 1 100 ? -17.672 -4.984 9.578 1.00 86.38 100 ASN A O 1
ATOM 787 N N . PRO A 1 101 ? -16.520 -4.595 11.459 1.00 76.12 101 PRO A N 1
ATOM 788 C CA . PRO A 1 101 ? -16.993 -5.803 12.133 1.00 76.12 101 PRO A CA 1
ATOM 789 C C . PRO A 1 101 ? -18.518 -5.836 12.312 1.00 76.12 101 PRO A C 1
ATOM 791 O O . PRO A 1 101 ? -19.085 -6.927 12.297 1.00 76.12 101 PRO A O 1
ATOM 794 N N . SER A 1 102 ? -19.193 -4.679 12.377 1.00 71.31 102 SER A N 1
ATOM 795 C CA . SER A 1 102 ? -20.660 -4.623 12.451 1.00 71.31 102 SER A CA 1
ATOM 796 C C . SER A 1 102 ? -21.365 -5.120 11.186 1.00 71.31 102 SER A C 1
ATOM 798 O O . SER A 1 102 ? -22.541 -5.444 11.252 1.00 71.31 102 SER A O 1
ATOM 800 N N . ASP A 1 103 ? -20.676 -5.213 10.043 1.00 66.94 103 ASP A N 1
ATOM 801 C CA . ASP A 1 103 ? -21.271 -5.704 8.788 1.00 66.94 103 ASP A CA 1
ATOM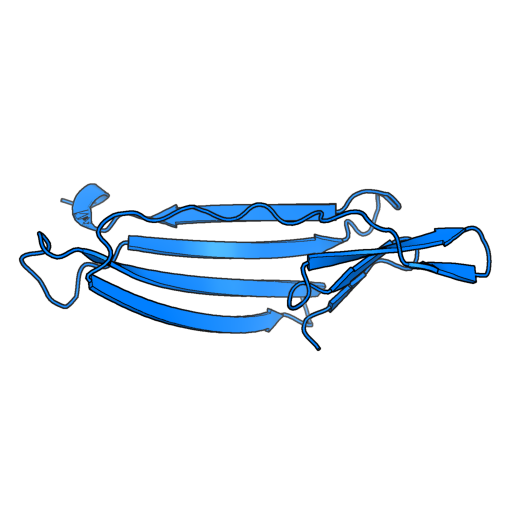 802 C C . ASP A 1 103 ? -21.565 -7.218 8.823 1.00 66.94 103 ASP A C 1
ATOM 804 O O . ASP A 1 103 ? -22.149 -7.765 7.889 1.00 66.94 103 ASP A O 1
ATOM 808 N N . ARG A 1 104 ? -21.092 -7.924 9.859 1.00 64.88 104 ARG A N 1
ATOM 809 C CA . ARG A 1 104 ? -21.217 -9.382 10.009 1.00 64.88 104 ARG A CA 1
ATOM 810 C C . ARG A 1 104 ? -22.320 -9.811 10.981 1.00 64.88 104 ARG A C 1
ATOM 812 O O . ARG A 1 104 ? -22.427 -11.011 11.235 1.00 64.88 104 ARG A O 1
ATOM 819 N N . VAL A 1 105 ? -23.075 -8.860 11.534 1.00 56.12 105 VAL A N 1
ATOM 820 C CA . VAL A 1 105 ? -24.146 -9.087 12.520 1.00 56.12 105 VAL A CA 1
ATOM 821 C C . VAL A 1 105 ? -25.510 -8.925 11.869 1.00 56.12 105 VAL A C 1
ATOM 823 O O . VAL A 1 105 ? -25.682 -7.953 11.103 1.00 56.12 105 VAL A O 1
#

Radius of gyration: 16.44 Å; chains: 1; bounding box: 43×30×42 Å

Secondary structure (DSSP, 8-state):
--EEE-SSEEEETTTTEEEEEETTEEEE-S----------SEEEEEEEEEEETTTTEEEEEEEEEETT-SSTT--EEEEEEEEE-SS-TT-EEEEEEEE-GGGG-

pLDDT: mean 87.28, std 9.7, range [56.12, 96.56]

Sequence (105 aa):
PTVVGNGHIIVDVGKNNLVSSLSVLFHLTSYFPLTFAKNTGVSTELHATAVMLKDGMVRTIRCLQFETSDSSRDCVTVREDHFAHRSRPHVYVQRIHITNPSDRV